Protein AF-A0A0F9QX29-F1 (afdb_monomer_lite)

Organism: NCBI:txid412755

pLDDT: mean 81.61, std 17.12, range [37.5, 96.81]

Foldseek 3Di:
DDDDDDDDPPPPQPDPVLLVVLLVCVVVVHDPVRSQVVCCVVPVPDDSVNSNVSNVVVVVVVVPDDPVVVLVVLLVVLVVQLVVCVVVPVVVSNVVSVVVNVVSVVPDDDPPPPPDDD

Sequence (118 aa):
MKSSNTLGTKCKKPDPKQVDQVLKWIVMGATDHDVLEAIQQAWPDAKAKPLVVAAIERLRKAGSFDQQIVFGWCFEATRDLYRRMVEIGDFPGALRAIKQLTDLAKQQPEAPGDAKPE

Secondary structure (DSSP, 8-state):
-----------PPPPHHHHHHHHHHHHTT--HHHHHHHHHHH-TTS-HHHHHHHHHHHHHHHT---HHHHHHHHHHHHHHHHHHHHHTT-HHHHHHHHHHHHHHHHTSPPPTT-----

Radius of gyration: 25.04 Å; chains: 1; bounding box: 45×49×76 Å

Structure (mmCIF, N/CA/C/O backbone):
data_AF-A0A0F9QX29-F1
#
_entry.id   AF-A0A0F9QX29-F1
#
loop_
_atom_site.group_PDB
_atom_site.id
_atom_site.type_symbol
_atom_site.label_atom_id
_atom_site.label_alt_id
_atom_site.label_comp_id
_atom_site.label_asym_id
_atom_site.label_entity_id
_atom_site.label_seq_id
_atom_site.pdbx_PDB_ins_code
_atom_site.Cartn_x
_atom_site.Cartn_y
_atom_site.Cartn_z
_atom_site.occupancy
_atom_site.B_iso_or_equiv
_atom_site.auth_seq_id
_atom_site.auth_comp_id
_atom_site.auth_asym_id
_atom_site.auth_atom_id
_atom_site.pdbx_PDB_model_num
ATOM 1 N N .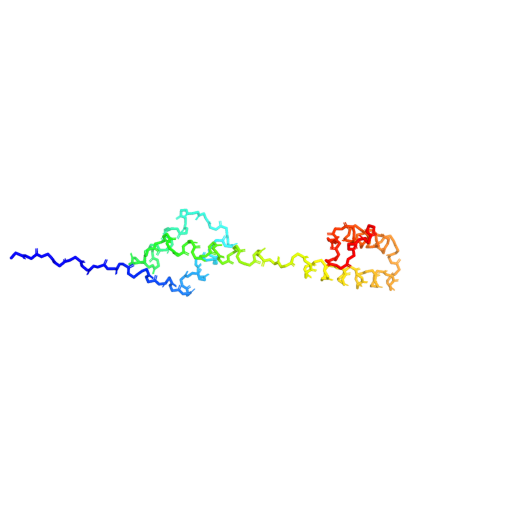 MET A 1 1 ? -24.274 21.991 52.618 1.00 39.56 1 MET A N 1
ATOM 2 C CA . MET A 1 1 ? -24.818 21.653 51.285 1.00 39.56 1 MET A CA 1
ATOM 3 C C . MET A 1 1 ? -23.652 21.300 50.379 1.00 39.56 1 MET A C 1
ATOM 5 O O . MET A 1 1 ? -22.707 22.069 50.292 1.00 39.56 1 MET A O 1
ATOM 9 N N . LYS A 1 2 ? -23.664 20.075 49.848 1.00 38.78 2 LYS A N 1
ATOM 10 C CA . LYS A 1 2 ? -22.596 19.476 49.041 1.00 38.78 2 LYS A CA 1
ATOM 11 C C . LYS A 1 2 ? -22.722 19.969 47.597 1.00 38.78 2 LYS A C 1
ATOM 13 O O . LYS A 1 2 ? -23.802 19.828 47.042 1.00 38.78 2 LYS A O 1
ATOM 18 N N . SER A 1 3 ? -21.630 20.440 47.003 1.00 39.62 3 SER A N 1
ATOM 19 C CA . SER A 1 3 ? -21.445 20.454 45.546 1.00 39.62 3 SER A CA 1
ATOM 20 C C . SER A 1 3 ? -19.976 20.193 45.237 1.00 39.62 3 SER A C 1
ATOM 22 O O . SER A 1 3 ? -19.180 21.102 45.035 1.00 39.62 3 SER A O 1
ATOM 24 N N . SER A 1 4 ? -19.621 18.912 45.251 1.00 38.69 4 SER A N 1
ATOM 25 C CA . SER A 1 4 ? -18.396 18.393 44.653 1.00 38.69 4 SER A CA 1
ATOM 26 C C . SER A 1 4 ? -18.734 18.022 43.212 1.00 38.69 4 SER A C 1
ATOM 28 O O . SER A 1 4 ? -19.426 17.033 42.993 1.00 38.69 4 SER A O 1
ATOM 30 N N . ASN A 1 5 ? -18.288 18.811 42.235 1.00 39.81 5 ASN A N 1
ATOM 31 C CA . ASN A 1 5 ? -18.340 18.416 40.829 1.00 39.81 5 ASN A CA 1
ATOM 32 C C . ASN A 1 5 ? -16.913 18.318 40.284 1.00 39.81 5 ASN A C 1
ATOM 34 O O . ASN A 1 5 ? -16.366 19.264 39.726 1.00 39.81 5 ASN A O 1
ATOM 38 N N . THR A 1 6 ? -16.293 17.165 40.517 1.00 44.00 6 THR A N 1
ATOM 39 C CA . THR A 1 6 ? -14.967 16.805 40.014 1.00 44.00 6 THR A CA 1
ATOM 40 C C . THR A 1 6 ? -14.987 15.362 39.538 1.00 44.00 6 THR A C 1
ATOM 42 O O . THR A 1 6 ? -14.601 14.464 40.271 1.00 44.00 6 THR A O 1
ATOM 45 N N . LEU A 1 7 ? -15.372 15.124 38.284 1.00 41.38 7 LEU A N 1
ATOM 46 C CA . LEU A 1 7 ? -14.952 13.920 37.565 1.00 41.38 7 LEU A CA 1
ATOM 47 C C . LEU A 1 7 ? -14.599 14.290 36.125 1.00 41.38 7 LEU A C 1
ATOM 49 O O . LEU A 1 7 ? -15.356 14.092 35.177 1.00 41.38 7 LEU A O 1
ATOM 53 N N . GLY A 1 8 ? -13.386 14.831 35.986 1.00 37.50 8 GLY A N 1
ATOM 54 C CA . GLY A 1 8 ? -12.658 14.823 34.729 1.00 37.50 8 GLY A CA 1
ATOM 55 C C . GLY A 1 8 ? -12.581 13.387 34.226 1.00 37.50 8 GLY A C 1
ATOM 56 O O . GLY A 1 8 ? -11.895 12.542 34.804 1.00 37.50 8 GLY A O 1
ATOM 57 N N . THR A 1 9 ? -13.311 13.107 33.150 1.00 42.28 9 THR A N 1
ATOM 58 C CA . THR A 1 9 ? -13.213 11.836 32.445 1.00 42.28 9 THR A CA 1
ATOM 59 C C . THR A 1 9 ? -11.865 11.844 31.739 1.00 42.28 9 THR A C 1
ATOM 61 O O . THR A 1 9 ? -11.740 12.304 30.609 1.00 42.28 9 THR A O 1
ATOM 64 N N . LYS A 1 10 ? -10.817 11.386 32.433 1.00 43.34 10 LYS A N 1
ATOM 65 C CA . LYS A 1 10 ? -9.556 11.020 31.792 1.00 43.34 10 LYS A CA 1
ATOM 66 C C . LYS A 1 10 ? -9.915 9.966 30.748 1.00 43.34 10 LYS A C 1
ATOM 68 O O . LYS A 1 10 ? -10.195 8.824 31.106 1.00 43.34 10 LYS A O 1
ATOM 73 N N . CYS A 1 11 ? -9.963 10.350 29.473 1.00 45.28 11 CYS A N 1
ATOM 74 C CA . CYS A 1 11 ? -9.979 9.414 28.359 1.00 45.28 11 CYS A CA 1
ATOM 75 C C . CYS A 1 11 ? -8.736 8.533 28.504 1.00 45.28 11 CYS A C 1
ATOM 77 O O . CYS A 1 11 ? -7.634 8.929 28.125 1.00 45.28 11 CYS A O 1
ATOM 79 N N . LYS A 1 12 ? -8.899 7.374 29.152 1.00 59.91 12 LYS A N 1
ATOM 80 C CA . LYS A 1 12 ? -7.882 6.328 29.238 1.00 59.91 12 LYS A CA 1
ATOM 81 C C . LYS A 1 12 ? -7.478 6.053 27.792 1.00 59.91 12 LYS A C 1
ATOM 83 O O . LYS A 1 12 ? -8.340 5.696 26.989 1.00 59.91 12 LYS A O 1
ATOM 88 N N . LYS A 1 13 ? -6.215 6.320 27.439 1.00 66.38 13 LYS A N 1
ATOM 89 C CA . LYS A 1 13 ? -5.710 5.992 26.102 1.00 66.38 13 LYS A CA 1
ATOM 90 C C . LYS A 1 13 ? -6.020 4.507 25.856 1.00 66.38 13 LYS A C 1
ATOM 92 O O . LYS A 1 13 ? -5.760 3.716 26.767 1.00 66.38 13 LYS A O 1
ATOM 97 N N . PRO A 1 14 ? -6.619 4.147 24.709 1.00 78.00 14 PRO A N 1
ATOM 98 C CA . PRO A 1 14 ? -6.907 2.753 24.405 1.00 78.00 14 PRO A CA 1
ATOM 99 C C . PRO A 1 14 ? -5.615 1.934 24.466 1.00 78.00 14 PRO A C 1
ATOM 101 O O . PRO A 1 14 ? -4.558 2.439 24.079 1.00 78.00 14 PRO A O 1
ATOM 104 N N . ASP A 1 15 ? -5.685 0.710 24.992 1.00 87.44 15 ASP A N 1
ATOM 105 C CA . ASP A 1 15 ? -4.514 -0.162 25.100 1.00 87.44 15 ASP A CA 1
ATOM 106 C C . ASP A 1 15 ? -3.960 -0.452 23.692 1.00 87.44 15 ASP A C 1
ATOM 108 O O . ASP A 1 15 ? -4.710 -0.950 22.845 1.00 87.44 15 ASP A O 1
ATOM 112 N N . PRO A 1 16 ? -2.671 -0.166 23.417 1.00 87.50 16 PRO A N 1
ATOM 113 C CA . PRO A 1 16 ? -2.050 -0.440 22.125 1.00 87.50 16 PRO A CA 1
ATOM 114 C C . PRO A 1 16 ? -2.281 -1.867 21.612 1.00 87.50 16 PRO A C 1
ATOM 116 O O . PRO A 1 16 ? -2.519 -2.041 20.421 1.00 87.50 16 PRO A O 1
ATOM 119 N N . LYS A 1 17 ? -2.292 -2.877 22.495 1.00 91.06 17 LYS A N 1
ATOM 120 C CA . LYS A 1 17 ? -2.504 -4.278 22.091 1.00 91.06 17 LYS A CA 1
ATOM 121 C C . LYS A 1 17 ? -3.919 -4.532 21.578 1.00 91.06 17 LYS A C 1
ATOM 123 O O . LYS A 1 17 ? -4.108 -5.270 20.615 1.00 91.06 17 LYS A O 1
ATOM 128 N N . GLN A 1 18 ? -4.912 -3.909 22.208 1.00 91.69 18 GLN A N 1
ATOM 129 C CA . GLN A 1 18 ? -6.306 -4.002 21.774 1.00 91.69 18 GLN A CA 1
ATOM 130 C C . GLN A 1 18 ? -6.498 -3.277 20.438 1.00 91.69 18 GLN A C 1
ATOM 132 O O . GLN A 1 18 ? -7.171 -3.791 19.550 1.00 91.69 18 GLN A O 1
ATOM 137 N N . VAL A 1 19 ? -5.852 -2.118 20.265 1.00 91.44 19 VAL A N 1
ATOM 138 C CA . VAL A 1 19 ? -5.860 -1.372 18.996 1.00 91.44 19 VAL A CA 1
ATOM 139 C C . VAL A 1 19 ? -5.232 -2.187 17.864 1.00 91.44 19 VAL A C 1
ATOM 141 O O . VAL A 1 19 ? -5.797 -2.230 16.776 1.00 91.44 19 VAL A O 1
ATOM 144 N N . ASP A 1 20 ? -4.108 -2.864 18.110 1.00 92.62 20 ASP A N 1
ATOM 145 C CA . ASP A 1 20 ? -3.445 -3.724 17.119 1.00 92.62 20 ASP A CA 1
ATOM 146 C C . ASP A 1 20 ? -4.321 -4.906 16.694 1.00 92.62 20 ASP A C 1
ATOM 148 O O . ASP A 1 20 ? -4.392 -5.249 15.514 1.00 92.62 20 ASP A O 1
ATOM 152 N N . GLN A 1 21 ? -5.030 -5.510 17.645 1.00 93.31 21 GLN A N 1
ATOM 153 C CA . GLN A 1 21 ? -5.933 -6.618 17.359 1.00 93.31 21 GLN A CA 1
ATOM 154 C C . GLN A 1 21 ? -7.175 -6.164 16.574 1.00 93.31 21 GLN A C 1
ATOM 156 O O . GLN A 1 21 ? -7.571 -6.836 15.623 1.00 93.31 21 GLN A O 1
ATOM 161 N N . VAL A 1 22 ? -7.751 -5.006 16.912 1.00 92.69 22 VAL A N 1
ATOM 162 C CA . VAL A 1 22 ? -8.858 -4.408 16.146 1.00 92.69 22 VAL A CA 1
ATOM 163 C C . VAL A 1 22 ? -8.404 -4.026 14.739 1.00 92.69 22 VAL A C 1
ATOM 165 O O . VAL A 1 22 ? -9.090 -4.329 13.766 1.00 92.69 22 VAL A O 1
ATOM 168 N N . LEU A 1 23 ? -7.214 -3.436 14.610 1.00 92.62 23 LEU A N 1
ATOM 169 C CA . LEU A 1 23 ? -6.596 -3.145 13.319 1.00 92.62 23 LEU A CA 1
ATOM 170 C C . LEU A 1 23 ? -6.443 -4.415 12.472 1.00 92.62 23 LEU A C 1
ATOM 172 O O . LEU A 1 23 ? -6.756 -4.400 11.284 1.00 92.62 23 LEU A O 1
ATOM 176 N N . LYS A 1 24 ? -6.003 -5.522 13.078 1.00 93.62 24 LYS A N 1
ATOM 177 C CA . LYS A 1 24 ? -5.886 -6.814 12.396 1.00 93.62 24 LYS A CA 1
ATOM 178 C C . LYS A 1 24 ? -7.233 -7.291 11.850 1.00 93.62 24 LYS A C 1
ATOM 180 O O . LYS A 1 24 ? -7.284 -7.714 10.700 1.00 93.62 24 LYS A O 1
ATOM 185 N N . TRP A 1 25 ? -8.310 -7.202 12.629 1.00 93.44 25 TRP A N 1
ATOM 186 C CA . TRP A 1 25 ? -9.646 -7.584 12.158 1.00 93.44 25 TRP A CA 1
ATOM 187 C C . TRP A 1 25 ? -10.119 -6.722 10.985 1.00 93.44 25 TRP A C 1
ATOM 189 O O . TRP A 1 25 ? -10.594 -7.270 9.993 1.00 93.44 25 TRP A O 1
ATOM 199 N N . ILE A 1 26 ? -9.901 -5.405 11.048 1.00 92.38 26 ILE A N 1
ATOM 200 C CA . ILE A 1 26 ? -10.232 -4.482 9.951 1.00 92.38 26 ILE A CA 1
ATOM 201 C C . ILE A 1 26 ? -9.468 -4.863 8.672 1.00 92.38 26 ILE A C 1
ATOM 203 O O . ILE A 1 26 ? -10.062 -4.972 7.603 1.00 92.38 26 ILE A O 1
ATOM 207 N N . VAL A 1 27 ? -8.160 -5.121 8.770 1.00 92.56 27 VAL A N 1
ATOM 208 C CA . VAL A 1 27 ? -7.325 -5.497 7.612 1.00 92.56 27 VAL A CA 1
ATOM 209 C C . VAL A 1 27 ? -7.706 -6.868 7.039 1.00 92.56 27 VAL A C 1
ATOM 211 O O . VAL A 1 27 ? -7.560 -7.092 5.842 1.00 92.56 27 VAL A O 1
ATOM 214 N N . MET A 1 28 ? -8.231 -7.778 7.864 1.00 93.38 28 MET A N 1
ATOM 215 C CA . MET A 1 28 ? -8.752 -9.078 7.420 1.00 93.38 28 MET A CA 1
ATOM 216 C C . MET A 1 28 ? -10.126 -8.990 6.733 1.00 93.38 28 MET A C 1
ATOM 218 O O . MET A 1 28 ? -10.636 -10.015 6.288 1.00 93.38 28 MET A O 1
ATOM 222 N N . GLY A 1 29 ? -10.718 -7.795 6.631 1.00 91.81 29 GLY A N 1
ATOM 223 C CA . GLY A 1 29 ? -12.010 -7.581 5.981 1.00 91.81 29 GLY A CA 1
ATOM 224 C C . GLY A 1 29 ? -13.219 -7.883 6.868 1.00 91.81 29 GLY A C 1
ATOM 225 O O . GLY A 1 29 ? -14.302 -8.118 6.338 1.00 91.81 29 GLY A O 1
ATOM 226 N N . ALA A 1 30 ? -13.053 -7.895 8.196 1.00 93.19 30 ALA A N 1
ATOM 227 C CA . ALA A 1 30 ? -14.184 -8.007 9.117 1.00 93.19 30 ALA A CA 1
ATOM 228 C C . ALA A 1 30 ? -15.116 -6.793 8.971 1.00 93.19 30 ALA A C 1
ATOM 230 O O . ALA A 1 30 ? -14.646 -5.662 8.816 1.00 93.19 30 ALA A O 1
ATOM 231 N N . THR A 1 31 ? -16.430 -7.020 9.029 1.00 90.62 31 THR A N 1
ATOM 232 C CA . THR A 1 31 ? -17.405 -5.925 8.957 1.00 90.62 31 THR A CA 1
ATOM 233 C C . THR A 1 31 ? -17.439 -5.136 10.265 1.00 90.62 31 THR A C 1
ATOM 235 O O . THR A 1 31 ? -17.021 -5.629 11.315 1.00 90.62 31 THR A O 1
ATOM 238 N N . ASP A 1 32 ? -17.988 -3.920 10.235 1.00 88.31 32 ASP A N 1
ATOM 239 C CA . ASP A 1 32 ? -18.158 -3.099 11.441 1.00 88.31 32 ASP A CA 1
ATOM 240 C C . ASP A 1 32 ? -18.901 -3.853 12.557 1.00 88.31 32 ASP A C 1
ATOM 242 O O . ASP A 1 32 ? -18.540 -3.737 13.728 1.00 88.31 32 ASP A O 1
ATOM 246 N N . HIS A 1 33 ? -19.910 -4.656 12.200 1.00 89.81 33 HIS A N 1
ATOM 247 C CA . HIS A 1 33 ? -20.656 -5.476 13.153 1.00 89.81 33 HIS A CA 1
ATOM 248 C C . HIS A 1 33 ? -19.762 -6.545 13.795 1.00 89.81 33 HIS A C 1
ATOM 250 O O . HIS A 1 33 ? -19.705 -6.633 15.022 1.00 89.81 33 HIS A O 1
ATOM 256 N N . ASP A 1 34 ? -19.016 -7.298 12.982 1.00 91.38 34 ASP A N 1
ATOM 257 C CA . ASP A 1 34 ? -18.131 -8.371 13.455 1.00 91.38 34 ASP A CA 1
ATOM 258 C C . ASP A 1 34 ? -17.041 -7.830 14.381 1.00 91.38 34 ASP A C 1
ATOM 260 O O . ASP A 1 34 ? -16.714 -8.436 15.399 1.00 91.38 34 ASP A O 1
ATOM 264 N N . VAL A 1 35 ? -16.488 -6.659 14.055 1.00 91.25 35 VAL A N 1
ATOM 265 C CA . VAL A 1 35 ? -15.461 -6.005 14.872 1.00 91.25 35 VAL A CA 1
ATOM 266 C C . VAL A 1 35 ? -16.036 -5.570 16.218 1.00 91.25 35 VAL A C 1
ATOM 268 O O . VAL A 1 35 ? -15.394 -5.772 17.249 1.00 91.25 35 VAL A O 1
ATOM 271 N N . LEU A 1 36 ? -17.235 -4.982 16.242 1.00 91.75 36 LEU A N 1
ATOM 272 C CA . LEU A 1 36 ? -17.876 -4.562 17.491 1.00 91.75 36 LEU A CA 1
ATOM 273 C C . LEU A 1 36 ? -18.224 -5.758 18.381 1.00 91.75 36 LEU A C 1
ATOM 275 O O . LEU A 1 36 ? -17.965 -5.712 19.586 1.00 91.75 36 LEU A O 1
ATOM 279 N N . GLU A 1 37 ? -18.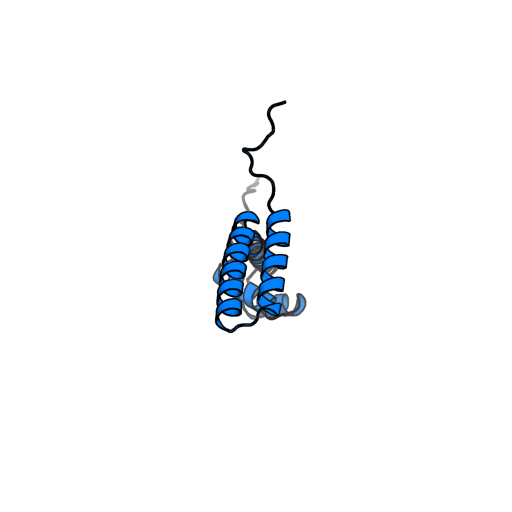751 -6.828 17.790 1.00 92.19 37 GLU A N 1
ATOM 280 C CA . GLU A 1 37 ? -19.058 -8.064 18.503 1.00 92.19 37 GLU A CA 1
ATOM 281 C C . GLU A 1 37 ? -17.782 -8.721 19.050 1.00 92.19 37 GLU A C 1
ATOM 283 O O . GLU A 1 37 ? -17.711 -9.041 20.238 1.00 92.19 37 GLU A O 1
ATOM 288 N N . ALA A 1 38 ? -16.731 -8.831 18.232 1.00 91.00 38 ALA A N 1
ATOM 289 C CA . ALA A 1 38 ? -15.445 -9.387 18.645 1.00 91.00 38 ALA A CA 1
ATOM 290 C C . ALA A 1 38 ? -14.797 -8.581 19.781 1.00 91.00 38 ALA A C 1
ATOM 292 O O . ALA A 1 38 ? -14.217 -9.163 20.700 1.00 91.00 38 ALA A O 1
ATOM 293 N N . ILE A 1 39 ? -14.923 -7.247 19.769 1.00 91.06 39 ILE A N 1
ATOM 294 C CA . ILE A 1 39 ? -14.463 -6.396 20.875 1.00 91.06 39 ILE A CA 1
ATOM 295 C C . ILE A 1 39 ? -15.248 -6.701 22.152 1.00 91.06 39 ILE A C 1
ATOM 297 O O . ILE A 1 39 ? -14.640 -6.829 23.212 1.00 91.06 39 ILE A O 1
ATOM 301 N N . GLN A 1 40 ? -16.574 -6.815 22.065 1.00 90.94 40 GLN A N 1
ATOM 302 C CA . GLN A 1 40 ? -17.422 -7.059 23.230 1.00 90.94 40 GLN A CA 1
ATOM 303 C C . GLN A 1 40 ? -17.192 -8.454 23.828 1.00 90.94 40 GLN A C 1
ATOM 305 O O . GLN A 1 40 ? -17.197 -8.599 25.049 1.00 90.94 40 GLN A O 1
ATOM 310 N N . GLN A 1 41 ? -16.939 -9.461 22.989 1.00 91.00 41 GLN A N 1
ATOM 311 C CA . GLN A 1 41 ? -16.598 -10.815 23.427 1.00 91.00 41 GLN A CA 1
ATOM 312 C C . GLN A 1 41 ? -15.195 -10.891 24.048 1.00 91.00 41 GLN A C 1
ATOM 314 O O . GLN A 1 41 ? -15.015 -11.520 25.089 1.00 91.00 41 GLN A O 1
ATOM 319 N N . ALA A 1 42 ? -14.194 -10.247 23.436 1.00 89.81 42 ALA A N 1
ATOM 320 C CA . ALA A 1 42 ? -12.814 -10.287 23.920 1.00 89.81 42 ALA A CA 1
ATOM 321 C C . ALA A 1 42 ? -12.589 -9.404 25.159 1.00 89.81 42 ALA A C 1
ATOM 323 O O . ALA A 1 42 ? -11.793 -9.752 26.034 1.00 89.81 42 ALA A O 1
ATOM 324 N N . TRP A 1 43 ? -13.277 -8.260 25.236 1.00 90.25 43 TRP A N 1
ATOM 325 C CA . TRP A 1 43 ? -13.124 -7.273 26.304 1.00 90.25 43 TRP A CA 1
ATOM 326 C C . TRP A 1 43 ? -14.475 -6.646 26.696 1.00 90.25 43 TRP A C 1
ATOM 328 O O . TRP A 1 43 ? -14.772 -5.520 26.287 1.00 90.25 43 TRP A O 1
ATOM 338 N N . PRO A 1 44 ? -15.265 -7.318 27.554 1.00 86.19 44 PRO A N 1
ATOM 339 C CA . PRO A 1 44 ? -16.595 -6.848 27.960 1.00 86.19 44 PRO A CA 1
ATOM 340 C C . PRO A 1 44 ? -16.610 -5.454 28.609 1.00 86.19 44 PRO A C 1
ATOM 342 O O . PRO A 1 44 ? -17.567 -4.701 28.447 1.00 86.19 44 PRO A O 1
ATOM 345 N N . ASP A 1 45 ? -15.529 -5.083 29.301 1.00 85.69 45 ASP A N 1
ATOM 346 C CA . ASP A 1 45 ? -15.397 -3.791 29.989 1.00 85.69 45 ASP A CA 1
ATOM 347 C C . ASP A 1 45 ? -14.816 -2.673 29.099 1.00 85.69 45 ASP A C 1
ATOM 349 O O . ASP A 1 45 ? -14.701 -1.515 29.524 1.00 85.69 45 ASP A O 1
ATOM 353 N N . ALA A 1 46 ? -14.394 -2.991 27.870 1.00 83.25 46 ALA A N 1
ATOM 354 C CA . ALA A 1 46 ? -13.768 -2.023 26.978 1.00 83.25 46 ALA A CA 1
ATOM 355 C C . ALA A 1 46 ? -14.806 -1.190 26.216 1.00 83.25 46 ALA A C 1
ATOM 357 O O . ALA A 1 46 ? -15.836 -1.667 25.745 1.00 83.25 46 ALA A O 1
ATOM 358 N N . LYS A 1 47 ? -14.496 0.094 26.011 1.00 85.62 47 LYS A N 1
ATOM 359 C CA . LYS A 1 47 ? -15.294 0.956 25.133 1.00 85.62 47 LYS A CA 1
ATOM 360 C C . LYS A 1 47 ? -14.885 0.694 23.682 1.00 85.62 47 LYS A C 1
ATOM 362 O O . LYS A 1 47 ? -13.805 1.114 23.271 1.00 85.62 47 LYS A O 1
ATOM 367 N N . ALA A 1 48 ? -15.764 0.063 22.904 1.00 85.00 48 ALA A N 1
ATOM 368 C CA . ALA A 1 48 ? -15.470 -0.327 21.523 1.00 85.00 48 ALA A CA 1
ATOM 369 C C . ALA A 1 48 ? -15.163 0.859 20.590 1.00 85.00 48 ALA A C 1
ATOM 371 O O . ALA A 1 48 ? -14.181 0.830 19.852 1.00 85.00 48 ALA A O 1
ATOM 372 N N . LYS A 1 49 ? -15.934 1.953 20.677 1.00 87.06 49 LYS A N 1
ATOM 373 C CA . LYS A 1 49 ? -15.753 3.138 19.812 1.00 87.06 49 LYS A CA 1
ATOM 374 C C . LYS A 1 49 ? -14.323 3.724 19.859 1.00 87.06 49 LYS A C 1
ATOM 376 O O . LYS A 1 49 ? -13.726 3.868 18.797 1.00 87.06 49 LYS A O 1
ATOM 381 N N . PRO A 1 50 ? -13.732 4.036 21.033 1.00 89.62 50 PRO A N 1
ATOM 382 C CA . PRO A 1 50 ? -12.342 4.498 21.117 1.00 89.62 50 PRO A CA 1
ATOM 383 C C . PRO A 1 50 ? -11.298 3.560 20.496 1.00 89.62 50 PRO A C 1
ATOM 385 O O . PRO A 1 50 ? -10.308 4.049 19.956 1.00 89.62 50 PRO A O 1
ATOM 388 N N . LEU A 1 51 ? -11.498 2.239 20.572 1.00 88.62 51 LEU A N 1
ATOM 389 C CA . LEU A 1 51 ? -10.573 1.254 20.001 1.00 88.62 51 LEU A CA 1
ATOM 390 C C . LEU A 1 51 ? -10.613 1.264 18.473 1.00 88.62 51 LEU 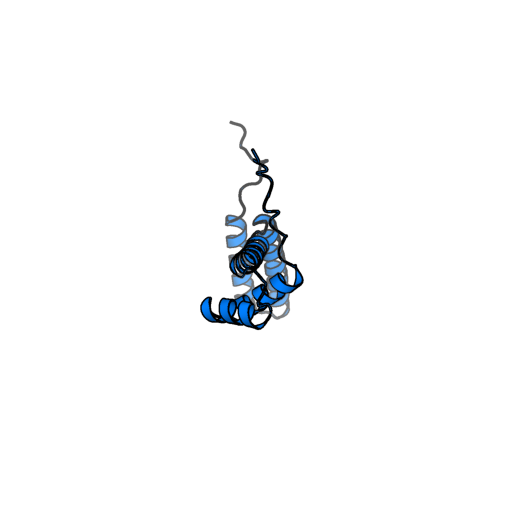A C 1
ATOM 392 O O . LEU A 1 51 ? -9.565 1.339 17.834 1.00 88.62 51 LEU A O 1
ATOM 396 N N . VAL A 1 52 ? -11.819 1.269 17.901 1.00 89.81 52 VAL A N 1
ATOM 397 C CA . VAL A 1 52 ? -12.018 1.346 16.448 1.00 89.81 52 VAL A CA 1
ATOM 398 C C . VAL A 1 52 ? -11.454 2.656 15.895 1.00 89.81 52 VAL A C 1
ATOM 400 O O . VAL A 1 52 ? -10.686 2.638 14.937 1.00 89.81 52 VAL A O 1
ATOM 403 N N . VAL A 1 53 ? -11.737 3.792 16.545 1.00 90.88 53 VAL A N 1
ATOM 404 C CA . VAL A 1 53 ? -11.192 5.100 16.135 1.00 90.88 53 VAL A CA 1
ATOM 405 C C . VAL A 1 53 ? -9.662 5.105 16.170 1.00 90.88 53 VAL A C 1
ATOM 407 O O . VAL A 1 53 ? -9.029 5.597 15.238 1.00 90.88 53 VAL A O 1
ATOM 410 N N . ALA A 1 54 ? -9.046 4.534 17.208 1.00 90.31 54 ALA A N 1
ATOM 411 C CA . ALA A 1 54 ? -7.590 4.454 17.298 1.00 90.31 54 ALA A CA 1
ATOM 412 C C . ALA A 1 54 ? -6.972 3.560 16.205 1.00 90.31 54 ALA A C 1
ATOM 414 O O . ALA A 1 54 ? -5.904 3.892 15.686 1.00 90.31 54 ALA A O 1
ATOM 415 N N . ALA A 1 55 ? -7.640 2.465 15.827 1.00 90.31 55 ALA A N 1
ATOM 416 C CA . ALA A 1 55 ? -7.204 1.596 14.735 1.00 90.31 55 ALA A CA 1
ATOM 417 C C . ALA A 1 55 ? -7.309 2.300 13.369 1.00 90.31 55 ALA A C 1
ATOM 419 O O . ALA A 1 55 ? -6.357 2.272 12.587 1.00 90.31 55 ALA A O 1
ATOM 420 N N . ILE A 1 56 ? -8.412 3.011 13.114 1.00 89.44 56 ILE A N 1
ATOM 421 C CA . ILE A 1 56 ? -8.606 3.803 11.888 1.00 89.44 56 ILE A CA 1
ATOM 422 C C . ILE A 1 56 ? -7.583 4.939 11.798 1.00 89.44 56 ILE A C 1
ATOM 424 O O . ILE A 1 56 ? -6.968 5.129 10.752 1.00 89.44 56 ILE A O 1
ATOM 428 N N . GLU A 1 57 ? -7.324 5.666 12.888 1.00 89.75 57 GLU A N 1
ATOM 429 C CA . GLU A 1 57 ? -6.289 6.709 12.894 1.00 89.75 57 GLU A CA 1
ATOM 430 C C . GLU A 1 57 ? -4.896 6.148 12.604 1.00 89.75 57 GLU A C 1
ATOM 432 O O . GLU A 1 57 ? -4.067 6.817 11.986 1.00 89.75 57 GLU A O 1
ATOM 437 N N . ARG A 1 58 ? -4.622 4.907 13.014 1.00 87.19 58 ARG A N 1
ATOM 438 C CA . ARG A 1 58 ? -3.369 4.237 12.669 1.00 87.19 58 ARG A CA 1
ATOM 439 C C . ARG A 1 58 ? -3.288 3.909 11.180 1.00 87.19 58 ARG A C 1
ATOM 441 O O . ARG A 1 58 ? -2.236 4.149 10.595 1.00 87.19 58 ARG A O 1
ATOM 448 N N . LEU A 1 59 ? -4.376 3.447 10.562 1.00 86.38 59 LEU A N 1
ATOM 449 C CA . LEU A 1 59 ? -4.452 3.274 9.103 1.00 86.38 59 LEU A CA 1
ATOM 450 C C . LEU A 1 59 ? -4.265 4.602 8.372 1.00 86.38 59 LEU A C 1
ATOM 452 O O . LEU A 1 59 ? -3.474 4.684 7.436 1.00 86.38 59 LEU A O 1
ATOM 456 N N . ARG A 1 60 ? -4.922 5.665 8.842 1.00 87.12 60 ARG A N 1
ATOM 457 C CA . ARG A 1 60 ? -4.790 7.007 8.269 1.00 87.12 60 ARG A CA 1
ATOM 458 C C . ARG A 1 60 ? -3.343 7.497 8.308 1.00 87.12 60 ARG A C 1
ATOM 460 O O . ARG A 1 60 ? -2.855 8.024 7.317 1.00 87.12 60 ARG A O 1
ATOM 467 N N . LYS A 1 61 ? -2.646 7.296 9.431 1.00 85.75 61 LYS A N 1
ATOM 468 C CA . LYS A 1 61 ? -1.217 7.628 9.569 1.00 85.75 61 LYS A CA 1
ATOM 469 C C . LYS A 1 61 ? -0.317 6.750 8.704 1.00 85.75 61 LYS A C 1
ATOM 471 O O . LYS A 1 61 ? 0.653 7.248 8.155 1.00 85.75 61 LYS A O 1
ATOM 476 N N . ALA A 1 62 ? -0.632 5.463 8.565 1.00 80.88 62 ALA A N 1
ATOM 477 C CA . ALA A 1 62 ? 0.097 4.582 7.654 1.00 80.88 62 ALA A CA 1
ATOM 478 C C . ALA A 1 62 ? -0.063 5.026 6.187 1.00 80.88 62 ALA A C 1
ATOM 480 O O . ALA A 1 62 ? 0.870 4.897 5.403 1.00 80.88 62 ALA A O 1
ATOM 481 N N . GLY A 1 63 ? -1.220 5.595 5.837 1.00 77.56 63 GLY A N 1
ATOM 482 C CA . GLY A 1 63 ? -1.470 6.214 4.535 1.00 77.56 63 GLY A CA 1
ATOM 483 C C . GLY A 1 63 ? -0.927 7.639 4.385 1.00 77.56 63 GLY A C 1
ATOM 484 O O . GLY A 1 63 ? -0.896 8.147 3.270 1.00 77.56 63 GLY A O 1
ATOM 485 N N . SER A 1 64 ? -0.493 8.302 5.464 1.00 77.69 64 SER A N 1
ATOM 486 C CA . SER A 1 64 ? 0.123 9.628 5.378 1.00 77.69 64 SER A CA 1
ATOM 487 C C . SER A 1 64 ? 1.619 9.485 5.122 1.00 77.69 64 SER A C 1
ATOM 489 O O . SER A 1 64 ? 2.432 9.524 6.046 1.00 77.69 64 SER A O 1
ATOM 491 N N . PHE A 1 65 ? 1.978 9.279 3.864 1.00 76.81 65 PHE A N 1
ATOM 492 C CA . PHE A 1 65 ? 3.359 9.326 3.403 1.00 76.81 65 PHE A CA 1
ATOM 493 C C . PHE A 1 65 ? 3.658 10.678 2.758 1.00 76.81 65 PHE A C 1
ATOM 495 O O . PHE A 1 65 ? 2.773 11.329 2.200 1.00 76.81 65 PHE A O 1
ATOM 502 N N . ASP A 1 66 ? 4.921 11.092 2.822 1.00 80.75 66 ASP A N 1
ATOM 503 C CA . ASP A 1 66 ? 5.396 12.203 2.008 1.00 80.75 66 ASP A CA 1
ATOM 504 C C . ASP A 1 66 ? 5.398 11.757 0.541 1.00 80.75 66 ASP A C 1
ATOM 506 O O . ASP A 1 66 ? 6.079 10.798 0.157 1.00 80.75 66 ASP A O 1
ATOM 510 N N . GLN A 1 67 ? 4.600 12.444 -0.271 1.00 80.12 67 GLN A N 1
ATOM 511 C CA . GLN A 1 67 ? 4.443 12.151 -1.687 1.00 80.12 67 GLN A CA 1
ATOM 512 C C . GLN A 1 67 ? 5.788 12.209 -2.430 1.00 80.12 67 GLN A C 1
ATOM 514 O O . GLN A 1 67 ? 6.020 11.400 -3.328 1.00 80.12 67 GLN A O 1
ATOM 519 N N . GLN A 1 68 ? 6.706 13.095 -2.024 1.00 81.81 68 GLN A N 1
ATOM 520 C CA . GLN A 1 68 ? 8.033 13.205 -2.634 1.00 81.81 68 GLN A CA 1
ATOM 521 C C . GLN A 1 68 ? 8.895 11.971 -2.356 1.00 81.81 68 GLN A C 1
ATOM 523 O O . GLN A 1 68 ? 9.573 11.484 -3.262 1.00 81.81 68 GLN A O 1
ATOM 528 N N . ILE A 1 69 ? 8.831 11.421 -1.140 1.00 84.56 69 ILE A N 1
ATOM 529 C CA . ILE A 1 69 ? 9.580 10.210 -0.769 1.00 84.56 69 ILE A CA 1
ATOM 530 C C . ILE A 1 69 ? 9.086 9.012 -1.583 1.00 84.56 69 ILE A C 1
ATOM 532 O O . ILE A 1 69 ? 9.893 8.251 -2.120 1.00 84.56 69 ILE A O 1
ATOM 536 N N . VAL A 1 70 ? 7.766 8.858 -1.717 1.00 84.81 70 VAL A N 1
ATOM 537 C CA . VAL A 1 70 ? 7.184 7.768 -2.515 1.00 84.81 70 VAL A CA 1
ATOM 538 C C . VAL A 1 70 ? 7.549 7.913 -3.989 1.00 84.81 70 VAL A C 1
ATOM 540 O O . VAL A 1 70 ? 7.928 6.926 -4.617 1.00 84.81 70 VAL A O 1
ATOM 543 N N . PHE A 1 71 ? 7.515 9.129 -4.538 1.00 85.00 71 PHE A N 1
ATOM 544 C CA . PHE A 1 71 ? 7.952 9.363 -5.913 1.00 85.00 71 PHE A CA 1
ATOM 545 C C . PHE A 1 71 ? 9.435 9.062 -6.127 1.00 85.00 71 PHE A C 1
ATOM 547 O O . PHE A 1 71 ? 9.761 8.390 -7.103 1.00 85.00 71 PHE A O 1
ATOM 554 N N . GLY A 1 72 ? 10.316 9.478 -5.213 1.00 86.81 72 GLY A N 1
ATOM 555 C CA . GLY A 1 72 ? 11.742 9.151 -5.281 1.00 86.81 72 GLY A CA 1
ATOM 556 C C . GLY A 1 72 ? 11.990 7.640 -5.269 1.00 86.81 72 GLY A C 1
ATOM 557 O O . GLY A 1 72 ? 12.752 7.124 -6.086 1.00 86.81 72 GLY A O 1
ATOM 558 N N . TRP A 1 73 ? 11.277 6.906 -4.410 1.00 89.31 73 TRP A N 1
ATOM 559 C CA . TRP A 1 73 ? 11.355 5.445 -4.382 1.00 89.31 73 TRP A CA 1
ATOM 560 C C . TRP A 1 73 ? 10.849 4.802 -5.683 1.00 89.31 73 TRP A C 1
ATOM 562 O O . TRP A 1 73 ? 11.530 3.945 -6.247 1.00 89.31 73 TRP A O 1
ATOM 572 N N . CYS A 1 74 ? 9.696 5.238 -6.203 1.00 89.81 74 CYS A N 1
ATOM 573 C CA . CYS A 1 74 ? 9.160 4.755 -7.480 1.00 89.81 74 CYS A CA 1
ATOM 574 C C . CYS A 1 74 ? 10.125 5.024 -8.644 1.00 89.81 74 CYS A C 1
ATOM 576 O O . CYS A 1 74 ? 10.254 4.189 -9.542 1.00 89.81 74 CYS A O 1
ATOM 578 N N . PHE A 1 75 ? 10.815 6.165 -8.624 1.00 90.06 75 PHE A N 1
ATOM 579 C CA . PHE A 1 75 ? 11.799 6.538 -9.634 1.00 90.06 75 PHE A CA 1
ATOM 580 C C . PHE A 1 75 ? 12.988 5.568 -9.640 1.00 90.06 75 PHE A C 1
ATOM 582 O O . PHE A 1 75 ? 13.320 4.995 -10.679 1.00 90.06 75 PHE A O 1
ATOM 589 N N . GLU A 1 76 ? 13.575 5.305 -8.470 1.00 92.00 76 GLU A N 1
ATOM 590 C CA . GLU A 1 76 ? 14.687 4.359 -8.331 1.00 92.00 76 GLU A CA 1
ATOM 591 C C . GLU A 1 76 ? 14.278 2.918 -8.664 1.00 92.00 76 GLU A C 1
ATOM 593 O O . GLU A 1 76 ? 14.994 2.221 -9.385 1.00 92.00 76 GLU A O 1
ATOM 598 N N . ALA A 1 77 ? 13.096 2.482 -8.220 1.00 93.19 77 ALA A N 1
ATOM 599 C CA . ALA A 1 77 ? 12.574 1.153 -8.532 1.00 93.19 77 ALA A CA 1
ATOM 600 C C . ALA A 1 77 ? 12.355 0.959 -10.043 1.00 93.19 77 ALA A C 1
ATOM 602 O O . ALA A 1 77 ? 12.734 -0.070 -10.605 1.00 93.19 77 ALA A O 1
ATOM 603 N N . THR A 1 78 ? 11.795 1.966 -10.720 1.00 92.44 78 THR A N 1
ATOM 604 C CA . THR A 1 78 ? 11.572 1.936 -12.175 1.00 92.44 78 THR A CA 1
ATOM 605 C C . THR A 1 78 ? 12.900 1.913 -12.937 1.00 92.44 78 THR A C 1
ATOM 607 O O . THR A 1 78 ? 13.024 1.214 -13.944 1.00 92.44 78 THR A O 1
ATOM 610 N N . ARG A 1 79 ? 13.923 2.618 -12.437 1.00 92.69 79 ARG A N 1
ATOM 611 C CA . ARG A 1 79 ? 15.274 2.612 -13.013 1.00 92.69 79 ARG A CA 1
ATOM 612 C C . ARG A 1 79 ? 15.961 1.252 -12.879 1.00 92.69 79 ARG A C 1
ATOM 614 O O . ARG A 1 79 ? 16.557 0.781 -13.849 1.00 92.69 79 ARG A O 1
ATOM 621 N N . ASP A 1 80 ? 15.858 0.600 -11.720 1.00 95.25 80 ASP A N 1
ATOM 622 C CA . ASP A 1 80 ? 16.401 -0.754 -11.546 1.00 95.25 80 ASP A CA 1
ATOM 623 C C . ASP A 1 80 ? 15.663 -1.772 -12.428 1.00 95.25 80 ASP A C 1
ATOM 625 O O . ASP A 1 80 ? 16.296 -2.618 -13.061 1.00 95.25 80 ASP A O 1
ATOM 629 N N . LEU A 1 81 ? 14.337 -1.649 -12.549 1.00 93.38 81 LEU A N 1
ATOM 630 C CA . LEU A 1 81 ? 13.541 -2.494 -13.438 1.00 93.38 81 LEU A CA 1
ATOM 631 C C . LEU A 1 81 ? 13.968 -2.327 -14.903 1.00 93.38 81 LEU A C 1
ATOM 633 O O . LEU A 1 81 ? 14.169 -3.321 -15.597 1.00 93.38 81 LEU A O 1
ATOM 637 N N . TYR A 1 82 ? 14.165 -1.086 -15.359 1.00 95.62 82 TYR A N 1
ATOM 638 C CA . TYR A 1 82 ? 14.704 -0.799 -16.688 1.00 95.62 82 TYR A CA 1
ATOM 639 C C . TYR A 1 82 ? 16.050 -1.496 -16.918 1.00 95.62 82 TYR A C 1
ATOM 641 O O . TYR A 1 82 ? 16.204 -2.200 -17.916 1.00 95.62 82 TYR A O 1
ATOM 649 N N . ARG A 1 83 ? 17.000 -1.359 -15.981 1.00 96.12 83 ARG A N 1
ATOM 650 C CA . ARG A 1 83 ? 18.325 -1.990 -16.084 1.00 96.12 83 ARG A CA 1
ATOM 651 C C . ARG A 1 83 ? 18.210 -3.505 -16.268 1.00 96.12 83 ARG A C 1
ATOM 653 O O . ARG A 1 83 ? 18.805 -4.048 -17.193 1.00 96.12 83 ARG A O 1
ATOM 660 N N . ARG A 1 84 ? 17.395 -4.173 -15.446 1.00 95.81 84 ARG A N 1
ATOM 661 C CA . ARG A 1 84 ? 17.183 -5.629 -15.530 1.00 95.81 84 ARG A CA 1
ATOM 662 C C . ARG A 1 84 ? 16.527 -6.054 -16.843 1.00 95.81 84 ARG A C 1
ATOM 664 O O . ARG A 1 84 ? 16.903 -7.077 -17.401 1.00 95.81 84 ARG A O 1
ATOM 671 N N . MET A 1 85 ? 15.567 -5.278 -17.349 1.00 94.44 85 MET A N 1
ATOM 672 C CA . MET A 1 85 ? 14.918 -5.565 -18.635 1.00 94.44 85 MET A CA 1
ATOM 673 C C . MET A 1 85 ? 15.895 -5.435 -19.807 1.00 94.44 85 MET A C 1
ATOM 675 O O . MET A 1 85 ? 15.877 -6.267 -20.710 1.00 94.44 85 MET A O 1
ATOM 679 N N . VAL A 1 86 ? 16.794 -4.447 -19.770 1.00 95.94 86 VAL A N 1
ATOM 680 C CA . VAL A 1 86 ? 17.862 -4.308 -20.771 1.00 95.94 86 VAL A CA 1
ATOM 681 C C . VAL A 1 86 ? 18.841 -5.483 -20.706 1.00 95.94 86 VAL A C 1
ATOM 683 O O . VAL A 1 86 ? 19.208 -6.012 -21.751 1.00 95.94 86 VAL A O 1
ATOM 686 N N . GLU A 1 87 ? 19.222 -5.932 -19.507 1.00 96.25 87 GLU A N 1
ATOM 687 C CA . GLU A 1 87 ? 20.134 -7.074 -19.315 1.00 96.25 87 GLU A CA 1
ATOM 688 C C . GLU A 1 87 ? 19.600 -8.378 -19.925 1.00 96.25 87 GLU A C 1
ATOM 690 O O . GLU A 1 87 ? 20.371 -9.146 -20.497 1.00 96.25 87 GLU A O 1
ATOM 695 N N . ILE A 1 88 ? 18.287 -8.618 -19.852 1.00 96.81 88 ILE A N 1
ATOM 696 C CA . ILE A 1 88 ? 17.647 -9.808 -20.441 1.00 96.81 88 ILE A CA 1
ATOM 697 C C . ILE A 1 88 ? 17.205 -9.609 -21.902 1.00 96.81 88 ILE A C 1
ATOM 699 O O . ILE A 1 88 ? 16.654 -10.531 -22.500 1.00 96.81 88 ILE A O 1
ATOM 703 N N . GLY A 1 89 ? 17.420 -8.421 -22.482 1.00 95.81 89 GLY A N 1
ATOM 704 C CA . GLY A 1 89 ? 17.024 -8.091 -23.855 1.00 95.81 89 GLY A CA 1
ATOM 705 C C . GLY A 1 89 ? 15.530 -7.795 -24.060 1.00 95.81 89 GLY A C 1
ATOM 706 O O . GLY A 1 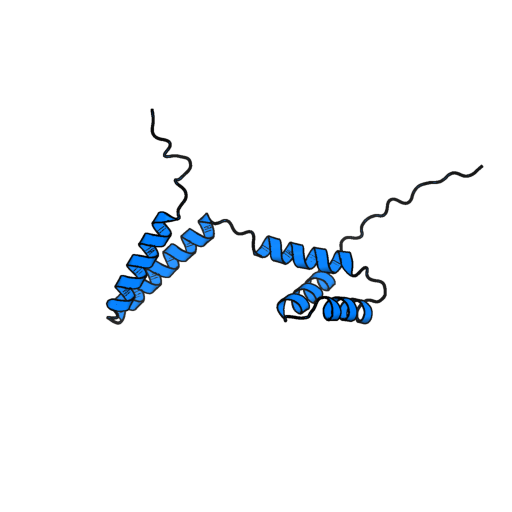89 ? 15.070 -7.754 -25.202 1.00 95.81 89 GLY A O 1
ATOM 707 N N . ASP A 1 90 ? 14.759 -7.560 -22.993 1.00 96.19 90 ASP A N 1
ATOM 708 C CA . ASP A 1 90 ? 13.355 -7.130 -23.076 1.00 96.19 90 ASP A CA 1
ATOM 709 C C . ASP A 1 90 ? 13.260 -5.619 -23.345 1.00 96.19 90 ASP A C 1
ATOM 711 O O . ASP A 1 90 ? 12.932 -4.797 -22.483 1.00 96.19 90 ASP A O 1
ATOM 715 N N . PHE A 1 91 ? 13.560 -5.234 -24.585 1.00 94.25 91 PHE A N 1
ATOM 716 C CA . PHE A 1 91 ? 13.475 -3.843 -25.027 1.00 94.25 91 PHE A CA 1
ATOM 717 C C . PHE A 1 91 ? 12.043 -3.273 -25.036 1.00 94.25 91 PHE A C 1
ATOM 719 O O . PHE A 1 91 ? 11.877 -2.107 -24.662 1.00 94.25 91 PHE A O 1
ATOM 726 N N . PRO A 1 92 ? 10.985 -4.032 -25.397 1.00 95.19 92 PRO A N 1
ATOM 727 C CA . PRO A 1 92 ? 9.612 -3.554 -25.245 1.00 95.19 92 PRO A CA 1
ATOM 728 C C . PRO A 1 92 ? 9.258 -3.213 -23.791 1.00 95.19 92 PRO A C 1
ATOM 730 O O . PRO A 1 92 ? 8.613 -2.191 -23.547 1.00 95.19 92 PRO A O 1
ATOM 733 N N . GLY A 1 93 ? 9.681 -4.031 -22.822 1.00 92.56 93 GLY A N 1
ATOM 734 C CA . GLY A 1 93 ? 9.561 -3.731 -21.394 1.00 92.56 93 GLY A CA 1
ATOM 735 C C . GLY A 1 93 ? 10.346 -2.478 -20.998 1.00 92.56 93 GLY A C 1
ATOM 736 O O . GLY A 1 93 ? 9.791 -1.566 -20.380 1.00 92.56 93 GLY A O 1
ATOM 737 N N . ALA A 1 94 ? 11.599 -2.375 -21.444 1.00 94.00 94 ALA A N 1
ATOM 738 C CA . ALA A 1 94 ? 12.474 -1.230 -21.192 1.00 94.00 94 ALA A CA 1
ATOM 739 C C . ALA A 1 94 ? 11.868 0.110 -21.647 1.00 94.00 94 ALA A C 1
ATOM 741 O O . ALA A 1 94 ? 11.845 1.076 -20.880 1.00 94.00 94 ALA A O 1
ATOM 742 N N . LEU A 1 95 ? 11.289 0.166 -22.850 1.00 93.75 95 LEU A N 1
ATOM 743 C CA . LEU A 1 95 ? 10.622 1.370 -23.356 1.00 93.75 95 LEU A CA 1
ATOM 744 C C . LEU A 1 95 ? 9.393 1.761 -22.521 1.00 93.75 95 LEU A C 1
ATOM 746 O O . LEU A 1 95 ? 9.129 2.950 -22.327 1.00 93.75 95 LEU A O 1
ATOM 750 N N . ARG A 1 96 ? 8.653 0.783 -21.976 1.00 94.31 96 ARG A N 1
ATOM 751 C CA . ARG A 1 96 ? 7.534 1.063 -21.060 1.00 94.31 96 ARG A CA 1
ATOM 752 C C . ARG A 1 96 ? 8.018 1.651 -19.737 1.00 94.31 96 ARG A C 1
ATOM 754 O O . ARG A 1 96 ? 7.406 2.610 -19.272 1.00 94.31 96 ARG A O 1
ATOM 761 N N . ALA A 1 97 ? 9.110 1.141 -19.166 1.00 92.00 97 ALA A N 1
ATOM 762 C CA . ALA A 1 97 ? 9.694 1.724 -17.956 1.00 92.00 97 ALA A CA 1
ATOM 763 C C . ALA A 1 97 ? 10.184 3.161 -18.186 1.00 92.00 97 ALA A C 1
ATOM 765 O O . ALA A 1 97 ? 9.926 4.025 -17.354 1.00 92.00 97 ALA A O 1
ATOM 766 N N . ILE A 1 98 ? 10.800 3.463 -19.336 1.00 93.25 98 ILE A N 1
ATOM 767 C CA . ILE A 1 98 ? 11.188 4.843 -19.690 1.00 93.25 98 ILE A CA 1
ATOM 768 C C . ILE A 1 98 ? 9.961 5.766 -19.752 1.00 93.25 98 ILE A C 1
ATOM 770 O O . ILE A 1 98 ? 9.993 6.890 -19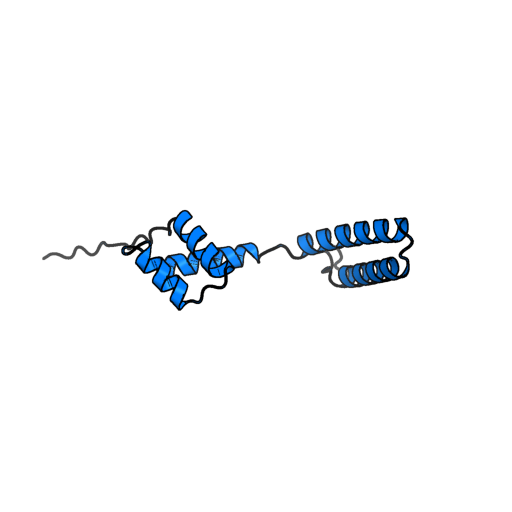.243 1.00 93.25 98 ILE A O 1
ATOM 774 N N . LYS A 1 99 ? 8.857 5.295 -20.347 1.00 93.38 99 LYS A N 1
ATOM 775 C CA . LYS A 1 99 ? 7.600 6.053 -20.370 1.00 93.38 99 LYS A CA 1
ATOM 776 C C . LYS A 1 99 ? 7.085 6.317 -18.950 1.00 93.38 99 LYS A C 1
ATOM 778 O O . LYS A 1 99 ? 6.775 7.458 -18.626 1.00 93.38 99 LYS A O 1
ATOM 783 N N . GLN A 1 100 ? 7.048 5.289 -18.101 1.00 91.31 100 GLN A N 1
ATOM 784 C CA . GLN A 1 100 ? 6.635 5.417 -16.698 1.00 91.31 100 GLN A CA 1
ATOM 785 C C . GLN A 1 100 ? 7.516 6.408 -15.931 1.00 91.31 100 GLN A C 1
ATOM 787 O O . GLN A 1 100 ? 6.995 7.236 -15.190 1.00 91.31 100 GLN A O 1
ATOM 792 N N . LEU A 1 101 ? 8.830 6.390 -16.162 1.00 90.62 101 LEU A N 1
ATOM 793 C CA . LEU A 1 101 ? 9.768 7.325 -15.546 1.00 90.62 101 LEU A CA 1
ATOM 794 C C . LEU A 1 101 ? 9.487 8.776 -15.964 1.00 90.62 101 LEU A C 1
ATOM 796 O O . LEU A 1 101 ? 9.509 9.683 -15.136 1.00 90.62 101 LEU A O 1
ATOM 800 N N . THR A 1 102 ? 9.167 8.986 -17.243 1.00 90.44 102 THR A N 1
ATOM 801 C CA . THR A 1 102 ? 8.795 10.301 -17.785 1.00 90.44 102 THR A CA 1
ATOM 802 C C . THR A 1 102 ? 7.489 10.809 -17.174 1.00 90.44 102 THR A C 1
ATOM 804 O O . THR A 1 102 ? 7.365 11.989 -16.855 1.00 90.44 102 THR A O 1
ATOM 807 N N . ASP A 1 103 ? 6.505 9.928 -17.000 1.00 90.44 103 ASP A N 1
ATOM 808 C CA . ASP A 1 103 ? 5.220 10.290 -16.404 1.00 90.44 103 ASP A CA 1
ATOM 809 C C . ASP A 1 103 ? 5.348 10.577 -14.898 1.00 90.44 103 ASP A C 1
ATOM 811 O O . ASP A 1 103 ? 4.727 11.521 -14.414 1.00 90.44 103 ASP A O 1
ATOM 815 N N . LEU A 1 104 ? 6.212 9.853 -14.176 1.00 86.38 104 LEU A N 1
ATOM 816 C CA . LEU A 1 104 ? 6.568 10.163 -12.785 1.00 86.38 104 LEU A CA 1
ATOM 817 C C . LEU A 1 104 ? 7.288 11.514 -12.663 1.00 86.38 104 LEU A C 1
ATOM 819 O O . LEU A 1 104 ? 6.985 12.286 -11.756 1.00 86.38 104 LEU A O 1
ATOM 823 N N . ALA A 1 105 ? 8.194 11.834 -13.591 1.00 84.81 105 ALA A N 1
ATOM 824 C CA . ALA A 1 105 ? 8.907 13.111 -13.597 1.00 84.81 105 ALA A CA 1
ATOM 825 C C . ALA A 1 105 ? 7.959 14.314 -13.759 1.00 84.81 105 ALA A C 1
ATOM 827 O O . ALA A 1 105 ? 8.171 15.346 -13.133 1.00 84.81 105 ALA A O 1
ATOM 828 N N . LYS A 1 106 ? 6.871 14.173 -14.531 1.00 86.56 106 LYS A N 1
ATOM 829 C CA . LYS A 1 106 ? 5.841 15.222 -14.686 1.00 86.56 106 LYS A CA 1
ATOM 830 C C . LYS A 1 106 ? 5.000 15.457 -13.429 1.00 86.56 106 LYS A C 1
ATOM 832 O O . LYS A 1 106 ? 4.339 16.484 -13.333 1.00 86.56 106 LYS A O 1
ATOM 837 N N . GLN A 1 107 ? 4.956 14.490 -12.512 1.00 77.88 107 GLN A N 1
ATOM 838 C CA . GLN A 1 107 ? 4.175 14.574 -11.272 1.00 77.88 107 GLN A CA 1
ATOM 839 C C . GLN A 1 107 ? 4.976 15.155 -10.104 1.00 77.88 107 GLN A C 1
ATOM 841 O O . GLN A 1 107 ? 4.415 15.358 -9.027 1.00 77.88 107 GLN A O 1
ATOM 846 N N . GLN A 1 108 ? 6.272 15.412 -10.293 1.00 66.81 108 GLN A N 1
ATOM 847 C CA . GLN A 1 108 ? 7.077 16.105 -9.297 1.00 66.81 108 GLN A CA 1
ATOM 848 C C . GLN A 1 108 ? 6.566 17.549 -9.171 1.00 66.81 108 GLN A C 1
ATOM 850 O O . GLN A 1 108 ? 6.559 18.271 -10.169 1.00 66.81 108 GLN A O 1
ATOM 855 N N . PRO A 1 109 ? 6.120 17.988 -7.981 1.00 60.16 109 PRO A N 1
ATOM 856 C CA . PRO A 1 109 ? 5.892 19.405 -7.752 1.00 60.16 109 PRO A CA 1
ATOM 857 C C . PRO A 1 109 ? 7.232 20.132 -7.895 1.00 60.16 109 PRO A C 1
ATOM 859 O O . PRO A 1 109 ? 8.240 19.659 -7.365 1.00 60.16 109 PRO A O 1
ATOM 862 N N . GLU A 1 110 ? 7.236 21.248 -8.628 1.00 58.97 110 GLU A N 1
ATOM 863 C CA . GLU A 1 110 ? 8.403 22.121 -8.795 1.00 58.97 110 GLU A CA 1
ATOM 864 C C . GLU A 1 110 ? 9.044 22.366 -7.420 1.00 58.97 110 GLU A C 1
ATOM 866 O O . GLU A 1 110 ? 8.348 22.647 -6.435 1.00 58.97 110 GLU A O 1
ATOM 871 N N . ALA A 1 111 ? 10.362 22.192 -7.322 1.00 57.59 111 ALA A N 1
ATOM 872 C CA . ALA A 1 111 ? 11.064 22.391 -6.066 1.00 57.59 111 ALA A CA 1
ATOM 873 C C . ALA A 1 111 ?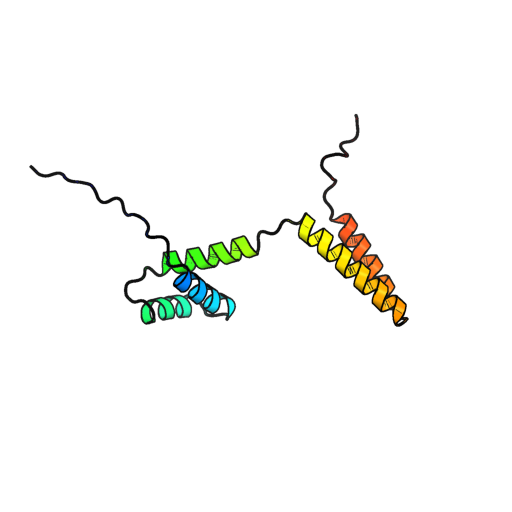 10.837 23.836 -5.569 1.00 57.59 111 ALA A C 1
ATOM 875 O O . ALA A 1 111 ? 10.828 24.764 -6.381 1.00 57.59 111 ALA A O 1
ATOM 876 N N . PRO A 1 112 ? 10.710 24.081 -4.250 1.00 52.56 112 PRO A N 1
ATOM 877 C CA . PRO A 1 112 ? 10.497 25.422 -3.688 1.00 52.56 112 PRO A CA 1
ATOM 878 C C . PRO A 1 112 ? 11.699 26.391 -3.833 1.00 52.56 112 PRO A C 1
ATOM 880 O O . PRO A 1 112 ? 11.831 27.324 -3.047 1.00 52.56 112 PRO A O 1
ATOM 883 N N . GLY A 1 113 ? 12.576 26.191 -4.822 1.00 58.44 113 GLY A N 1
ATOM 884 C CA . GLY A 1 113 ? 13.733 27.038 -5.133 1.00 58.44 113 GLY A CA 1
ATOM 885 C C . GLY A 1 113 ? 13.751 27.628 -6.549 1.00 58.44 113 GLY A C 1
ATOM 886 O O . GLY A 1 113 ? 14.551 28.525 -6.790 1.00 58.44 113 GLY A O 1
ATOM 887 N N . ASP A 1 114 ? 12.863 27.195 -7.452 1.00 56.09 114 ASP A N 1
ATOM 888 C CA . ASP A 1 114 ? 12.869 27.604 -8.870 1.00 56.09 114 ASP A CA 1
ATOM 889 C C . ASP A 1 114 ? 11.771 28.631 -9.205 1.00 56.09 114 ASP A C 1
ATOM 891 O O . ASP A 1 114 ? 11.266 28.704 -10.328 1.00 56.09 114 ASP A O 1
ATOM 895 N N . ALA A 1 115 ? 11.388 29.465 -8.232 1.00 52.38 115 ALA A N 1
ATOM 896 C CA . ALA A 1 115 ? 10.586 30.647 -8.523 1.00 52.38 115 ALA A CA 1
ATOM 897 C C . ALA A 1 115 ? 11.400 31.558 -9.457 1.00 52.38 115 ALA A C 1
ATOM 899 O O . ALA A 1 115 ? 12.383 32.173 -9.039 1.00 52.38 115 ALA A O 1
ATOM 900 N N . LYS A 1 116 ? 11.006 31.591 -10.737 1.00 54.38 116 LYS A N 1
ATOM 901 C CA . LYS A 1 116 ? 11.553 32.492 -11.758 1.00 54.38 116 LYS A CA 1
ATOM 902 C C . LYS A 1 116 ? 11.722 33.900 -11.170 1.00 54.38 116 LYS A C 1
ATOM 904 O O . LYS A 1 116 ? 10.743 34.418 -10.632 1.00 54.38 116 LYS A O 1
ATOM 909 N N . PRO A 1 117 ? 12.903 34.529 -11.291 1.00 51.84 117 PRO A N 1
ATOM 910 C CA . PRO A 1 117 ? 13.000 35.957 -11.045 1.00 51.84 117 PRO A CA 1
ATOM 911 C C . PRO A 1 117 ? 12.151 36.670 -12.108 1.00 51.84 117 PRO A C 1
ATOM 913 O O . PRO A 1 117 ? 12.372 36.467 -13.305 1.00 51.84 117 PRO A O 1
ATOM 916 N N . GLU A 1 118 ? 11.139 37.411 -11.651 1.00 49.28 118 GLU A N 1
ATOM 917 C CA . GLU A 1 118 ? 10.414 38.405 -12.456 1.00 49.28 118 GLU A CA 1
ATOM 918 C C . GLU A 1 118 ? 11.343 39.534 -12.919 1.00 49.28 118 GLU A C 1
ATOM 920 O O . GLU A 1 118 ? 12.262 39.910 -12.150 1.00 49.28 118 GLU A O 1
#